Protein AF-A0A2N7HK62-F1 (afdb_monomer)

Sequence (176 aa):
MAIFIARISRGRTIRQMIVSISIVAPLVTCFWFSIVGGSGLAFELENPGVISSAFEGFNLPAVLLAITAQLPFPTLIAILFLILTTTFIVTTGDSMTYTISVVMTGTTEPNASVRTFWGIIMGAVAIALISMGSGGISALQSFIVITAVPVSFILLPCLWHAPKIATQMAKEQGIA

Foldseek 3Di:
DVVLLVVVCPPPALVCSCCCVVPVVVVVVVVVCCVQVVLLVVCCVVPPCQQVVLCPPNNPVSSSLSSLVPDPPSVVVNVVVVVVVVVVCVVVLQSVLQVVQCVVPVDNDGDPVSSVVVSVVVVVVLVVLQPPDPHSVVSVVVVCVVVVVVVVVVCVVVVVCVVVVSVVSCVVVVND

Solvent-accessible surface area (backbone atoms only — not comparable to full-atom values): 9627 Å² total; per-residue (Å²): 93,71,66,48,54,53,61,76,44,64,93,58,52,68,68,58,49,48,46,46,60,71,47,51,48,51,51,54,51,52,51,50,47,52,51,61,51,42,49,40,51,51,48,28,70,77,41,73,56,56,38,63,57,35,36,54,91,74,33,63,72,44,30,57,51,38,45,31,61,75,40,89,62,29,71,61,53,47,51,50,51,49,54,50,51,53,51,50,51,53,56,51,47,51,46,43,22,48,39,54,29,26,70,76,65,75,35,98,74,54,58,66,69,57,28,52,53,47,46,50,51,53,49,51,52,51,53,50,37,45,71,72,35,106,64,19,59,64,47,44,52,51,51,50,53,66,57,45,56,64,52,48,64,72,46,49,62,53,67,70,47,43,64,59,52,52,52,50,54,27,45,78,66,69,77,100

pLDDT: mean 89.92, std 6.09, range [58.62, 96.81]

Radius of gyration: 20.57 Å; Cα contacts (8 Å, |Δi|>4): 93; chains: 1; bounding box: 42×39×52 Å

Mean predicted aligned error: 5.59 Å

Secondary structure (DSSP, 8-state):
-HHHHHHHTTT--HHHHHHIIIIIHHHHHHHHHHHHHHHHHHHHHHSTTTTTTTTGGG-HHHHHHHHHHTSSSHHHHHHHHHHHHHHHHHHHHHHHHHHHHHHHH--SS--HHHHHHHHHHHHHHHHHHHHSSTTSHHHHHHHHHHHHHHHHHHHHHHHHHHHHHHHHHHHHTT--

Structure (mmCIF, N/CA/C/O backbone):
data_AF-A0A2N7HK62-F1
#
_entry.id   AF-A0A2N7HK62-F1
#
loop_
_atom_site.group_PDB
_atom_site.id
_atom_site.type_symbol
_atom_site.label_atom_id
_atom_site.label_alt_id
_atom_site.label_comp_id
_atom_site.label_asym_id
_atom_site.label_entity_id
_atom_site.label_seq_id
_atom_site.pdbx_PDB_ins_code
_atom_site.Cartn_x
_atom_site.Cartn_y
_atom_site.Cartn_z
_atom_site.occupancy
_atom_site.B_iso_or_equiv
_atom_site.auth_seq_id
_atom_site.auth_comp_id
_atom_site.auth_asym_id
_atom_site.auth_atom_id
_atom_site.pdbx_PDB_model_num
ATOM 1 N N . MET A 1 1 ? -5.376 4.331 8.361 1.00 73.69 1 MET A N 1
ATOM 2 C CA . MET A 1 1 ? -5.972 3.088 7.816 1.00 73.69 1 MET A CA 1
ATOM 3 C C . MET A 1 1 ? -6.823 2.330 8.827 1.00 73.69 1 MET A C 1
ATOM 5 O O . MET A 1 1 ? -7.973 2.074 8.508 1.00 73.69 1 MET A O 1
ATOM 9 N N . ALA A 1 2 ? -6.340 2.018 10.038 1.00 82.94 2 ALA A N 1
ATOM 10 C CA . ALA A 1 2 ? -7.128 1.261 11.027 1.00 82.94 2 ALA A CA 1
ATOM 11 C C . ALA A 1 2 ? -8.524 1.859 11.317 1.00 82.94 2 ALA A C 1
ATOM 13 O O . ALA A 1 2 ? -9.511 1.132 11.326 1.00 82.94 2 ALA A O 1
ATOM 14 N N . ILE A 1 3 ? -8.630 3.188 11.452 1.00 87.50 3 ILE A N 1
ATOM 15 C CA . ILE A 1 3 ? -9.911 3.892 11.668 1.00 87.50 3 ILE A CA 1
ATOM 16 C C . ILE A 1 3 ? -10.859 3.744 10.466 1.00 87.50 3 ILE A C 1
ATOM 18 O O . ILE A 1 3 ? -12.056 3.519 10.636 1.00 87.50 3 ILE A O 1
ATOM 22 N N . PHE A 1 4 ? -10.330 3.837 9.244 1.00 85.00 4 PHE A N 1
ATOM 23 C CA . PHE A 1 4 ? -11.112 3.623 8.025 1.00 85.00 4 PHE A CA 1
ATOM 24 C C . PHE A 1 4 ? -11.619 2.176 7.937 1.00 85.00 4 PHE A C 1
ATOM 26 O O . PHE A 1 4 ? -12.811 1.957 7.733 1.00 85.00 4 PHE A O 1
ATOM 33 N N . ILE A 1 5 ? -10.740 1.200 8.193 1.00 85.94 5 ILE A N 1
ATOM 34 C CA . ILE A 1 5 ? -11.090 -0.227 8.229 1.00 85.94 5 ILE A CA 1
ATOM 35 C C . ILE A 1 5 ? -12.166 -0.492 9.290 1.00 85.94 5 ILE A C 1
ATOM 37 O O . ILE A 1 5 ? -13.144 -1.183 9.008 1.00 85.94 5 ILE A O 1
ATOM 41 N N . ALA A 1 6 ? -12.043 0.096 10.481 1.00 86.31 6 ALA A N 1
ATOM 42 C CA . ALA A 1 6 ? -13.038 -0.032 11.541 1.00 86.31 6 ALA A CA 1
ATOM 43 C C . ALA A 1 6 ? -14.412 0.517 11.119 1.00 86.31 6 ALA A C 1
ATOM 45 O O . ALA A 1 6 ? -15.435 -0.107 11.397 1.00 86.31 6 ALA A O 1
ATOM 46 N N . ARG A 1 7 ? -14.452 1.645 10.393 1.00 85.31 7 ARG A N 1
ATOM 47 C CA . ARG A 1 7 ? -15.703 2.222 9.877 1.00 85.31 7 ARG A CA 1
ATOM 48 C C . ARG A 1 7 ? -16.401 1.289 8.890 1.00 85.31 7 ARG A C 1
ATOM 50 O O . ARG A 1 7 ? -17.590 1.032 9.054 1.00 85.31 7 ARG A O 1
ATOM 57 N N . ILE A 1 8 ? -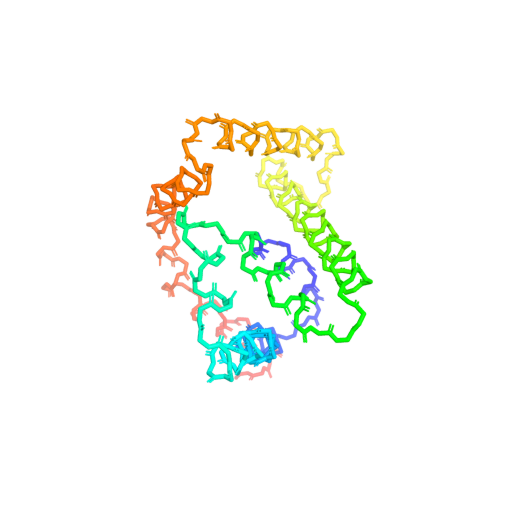15.682 0.792 7.883 1.00 88.56 8 ILE A N 1
ATOM 58 C CA . ILE A 1 8 ? -16.272 -0.086 6.856 1.00 88.56 8 ILE A CA 1
ATOM 59 C C . ILE A 1 8 ? -16.569 -1.497 7.384 1.00 88.56 8 ILE A C 1
ATOM 61 O O . ILE A 1 8 ? -17.317 -2.244 6.762 1.00 88.56 8 ILE A O 1
ATOM 65 N N . SER A 1 9 ? -16.003 -1.862 8.537 1.00 88.44 9 SER A N 1
ATOM 66 C CA . SER A 1 9 ? -16.240 -3.155 9.186 1.00 88.44 9 SER A CA 1
ATOM 67 C C . SER A 1 9 ? -17.399 -3.134 10.190 1.00 88.44 9 SER A C 1
ATOM 69 O O . SER A 1 9 ? -17.623 -4.137 10.869 1.00 88.44 9 SER A O 1
ATOM 71 N N . ARG A 1 10 ? -18.154 -2.028 10.295 1.00 85.81 10 ARG A N 1
ATOM 72 C CA . ARG A 1 10 ? -19.371 -1.970 11.122 1.00 85.81 10 ARG A CA 1
ATOM 73 C C . ARG A 1 10 ? -20.349 -3.073 10.704 1.00 85.81 10 ARG A C 1
ATOM 75 O O . ARG A 1 10 ? -20.654 -3.226 9.527 1.00 85.81 10 ARG A O 1
ATOM 82 N N . GLY A 1 11 ? -20.825 -3.842 11.683 1.00 87.06 11 GLY A N 1
ATOM 83 C CA . GLY A 1 11 ? -21.738 -4.970 11.468 1.00 87.06 11 GLY A CA 1
ATOM 84 C C . GLY A 1 11 ? -21.063 -6.313 11.154 1.00 87.06 11 GLY A C 1
ATOM 85 O O . GLY A 1 11 ? -21.764 -7.312 11.043 1.00 87.06 11 GLY A O 1
ATOM 86 N N . ARG A 1 12 ? -19.726 -6.380 11.045 1.00 91.19 12 ARG A N 1
ATOM 87 C CA . ARG A 1 12 ? -18.993 -7.654 10.908 1.00 91.19 12 ARG A CA 1
ATOM 88 C C . ARG A 1 12 ? -18.634 -8.240 12.274 1.00 91.19 12 ARG A C 1
ATOM 90 O O . ARG A 1 12 ? -18.291 -7.506 13.200 1.00 91.19 12 ARG A O 1
ATOM 97 N N . THR A 1 13 ? -18.638 -9.569 12.379 1.00 93.62 13 THR A N 1
ATOM 98 C CA . THR A 1 13 ? -18.089 -10.258 13.563 1.00 93.62 13 THR A CA 1
ATOM 99 C C . THR A 1 13 ? -16.568 -10.102 13.623 1.00 93.62 13 THR A C 1
ATOM 101 O O . THR A 1 13 ? -15.907 -9.964 12.587 1.00 93.62 13 THR A O 1
ATOM 104 N N . ILE A 1 14 ? -15.978 -10.175 14.821 1.00 91.88 14 ILE A N 1
ATOM 105 C CA . ILE A 1 14 ? -14.516 -10.075 14.973 1.00 91.88 14 ILE A CA 1
ATOM 106 C C . ILE A 1 14 ? -13.794 -11.210 14.229 1.00 91.88 14 ILE A C 1
ATOM 108 O O . ILE A 1 14 ? -12.751 -10.980 13.622 1.00 91.88 14 ILE A O 1
ATOM 112 N N . ARG A 1 15 ? -14.390 -12.412 14.167 1.00 90.06 15 ARG A N 1
ATOM 113 C CA . ARG A 1 15 ? -13.844 -13.550 13.410 1.00 90.06 15 ARG A CA 1
ATOM 114 C C . ARG A 1 15 ? -13.781 -13.256 11.910 1.00 90.06 15 ARG A C 1
ATOM 116 O O . ARG A 1 15 ? -12.738 -13.464 11.297 1.00 90.06 15 ARG A O 1
ATOM 123 N N . GLN A 1 16 ? -14.862 -12.733 11.325 1.00 92.38 16 GLN A N 1
ATOM 124 C CA . GLN A 1 16 ? -14.880 -12.330 9.913 1.00 92.38 16 GLN A CA 1
ATOM 125 C C . GLN A 1 16 ? -13.864 -11.220 9.635 1.00 92.38 16 GLN A C 1
ATOM 127 O O . GLN A 1 16 ? -13.166 -11.268 8.625 1.00 92.38 16 GLN A O 1
ATOM 132 N N . MET A 1 17 ? -13.762 -10.240 10.538 1.00 91.69 17 MET A N 1
ATOM 133 C CA . MET A 1 17 ? -12.808 -9.141 10.411 1.00 91.69 17 MET A CA 1
ATOM 134 C C . MET A 1 17 ? -11.367 -9.663 10.376 1.00 91.69 17 MET A C 1
ATOM 136 O O . MET A 1 17 ? -10.656 -9.389 9.409 1.00 91.69 17 MET A O 1
ATOM 140 N N . ILE A 1 18 ? -10.968 -10.477 11.360 1.00 91.31 18 ILE A N 1
ATOM 141 C CA . ILE A 1 18 ? -9.618 -11.052 11.443 1.00 91.31 18 ILE A CA 1
ATOM 142 C C . ILE A 1 18 ? -9.318 -11.915 10.216 1.00 91.31 18 ILE A C 1
ATOM 144 O O . ILE A 1 18 ? -8.295 -11.710 9.576 1.00 91.31 18 ILE A O 1
ATOM 148 N N . VAL A 1 19 ? -10.215 -12.822 9.817 1.00 93.25 19 VAL A N 1
ATOM 149 C CA . VAL A 1 19 ? -9.997 -13.671 8.630 1.00 93.25 19 VAL A CA 1
ATOM 150 C C . VAL A 1 19 ? -9.846 -12.828 7.359 1.00 93.25 19 VAL A C 1
ATOM 152 O O . VAL A 1 19 ? -8.944 -13.069 6.557 1.00 93.25 19 VAL A O 1
ATOM 155 N N . SER A 1 20 ? -10.684 -11.804 7.179 1.00 91.62 20 SER A N 1
ATOM 156 C CA . SER A 1 20 ? -10.614 -10.949 5.990 1.00 91.62 20 SER A CA 1
ATOM 157 C C . SER A 1 20 ? -9.301 -10.163 5.899 1.00 91.62 20 SER A C 1
ATOM 159 O O . SER A 1 20 ? -8.715 -10.070 4.823 1.00 91.62 20 SER A O 1
ATOM 161 N N . ILE A 1 21 ? -8.803 -9.641 7.021 1.00 91.44 21 ILE A N 1
ATOM 162 C CA . ILE A 1 21 ? -7.598 -8.803 7.049 1.00 91.44 21 ILE A CA 1
ATOM 163 C C . ILE A 1 21 ? -6.328 -9.658 7.077 1.00 91.44 21 ILE A C 1
ATOM 165 O O . ILE A 1 21 ? -5.367 -9.331 6.392 1.00 91.44 21 ILE A O 1
ATOM 169 N N . SER A 1 22 ? -6.310 -10.740 7.856 1.00 91.88 22 SER A N 1
ATOM 170 C CA . SER A 1 22 ? -5.111 -11.550 8.097 1.00 91.88 22 SER A CA 1
ATOM 171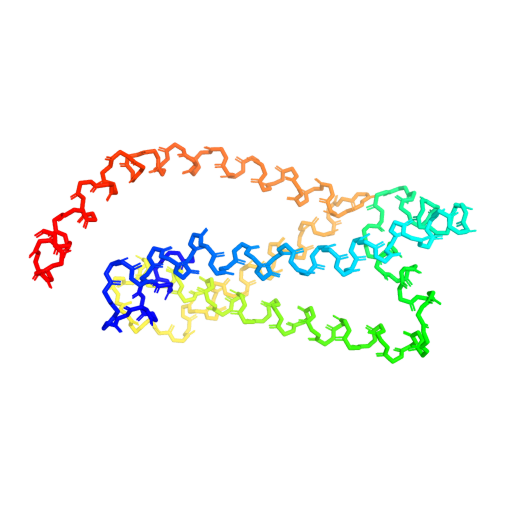 C C . SER A 1 22 ? -4.909 -12.674 7.086 1.00 91.88 22 SER A C 1
ATOM 173 O O . SER A 1 22 ? -3.786 -13.145 6.953 1.00 91.88 22 SER A O 1
ATOM 175 N N . ILE A 1 23 ? -5.958 -13.121 6.388 1.00 95.00 23 ILE A N 1
ATOM 176 C CA . ILE A 1 23 ? -5.862 -14.225 5.418 1.00 95.00 23 ILE A CA 1
ATOM 177 C C . ILE A 1 23 ? -6.186 -13.729 4.014 1.00 95.00 23 ILE A C 1
ATOM 179 O O . ILE A 1 23 ? -5.349 -13.818 3.120 1.00 95.00 23 ILE A O 1
ATOM 183 N N . VAL A 1 24 ? -7.381 -13.169 3.810 1.00 95.31 24 VAL A N 1
ATOM 184 C CA . VAL A 1 24 ? -7.839 -12.814 2.457 1.00 95.31 24 VAL A CA 1
ATOM 185 C C . VAL A 1 24 ? -6.977 -11.706 1.847 1.00 95.31 24 VAL A C 1
ATOM 187 O O . VAL A 1 24 ? -6.522 -11.850 0.715 1.00 95.31 24 VAL A O 1
ATOM 190 N N . ALA A 1 25 ? -6.697 -10.629 2.588 1.00 93.44 25 ALA A N 1
ATOM 191 C CA . ALA A 1 25 ? -5.896 -9.517 2.068 1.00 93.44 25 ALA A CA 1
ATOM 192 C C . ALA A 1 25 ? -4.460 -9.937 1.667 1.00 93.44 25 ALA A C 1
ATOM 194 O O . ALA A 1 25 ? -4.044 -9.619 0.551 1.00 93.44 25 ALA A O 1
ATOM 195 N N . PRO A 1 26 ? -3.703 -10.685 2.499 1.00 95.62 26 PRO A N 1
ATOM 196 C CA . PRO A 1 26 ? -2.386 -11.184 2.114 1.00 95.62 26 PRO A CA 1
ATOM 197 C C . PRO A 1 26 ? -2.419 -12.132 0.920 1.00 95.62 26 PRO A C 1
ATOM 199 O O . PRO A 1 26 ? -1.551 -12.019 0.066 1.00 95.62 26 PRO A O 1
ATOM 202 N N . LEU A 1 27 ? -3.424 -13.008 0.802 1.00 96.81 27 LEU A N 1
ATOM 203 C CA . LEU A 1 27 ? -3.544 -13.902 -0.357 1.00 96.81 27 LEU A CA 1
ATOM 204 C C . LEU A 1 27 ? -3.699 -13.130 -1.671 1.00 96.81 27 LEU A C 1
ATOM 206 O O . LEU A 1 27 ? -3.053 -13.471 -2.659 1.00 96.81 27 LEU A O 1
ATOM 210 N N . VAL A 1 28 ? -4.503 -12.062 -1.677 1.00 96.00 28 VAL A N 1
ATOM 211 C CA . VAL A 1 28 ? -4.647 -11.183 -2.849 1.00 96.00 28 VAL A CA 1
ATOM 212 C C . VAL A 1 28 ? -3.317 -10.502 -3.184 1.00 96.00 28 VAL A C 1
ATOM 214 O O . VAL A 1 28 ? -2.915 -10.466 -4.346 1.00 96.00 28 VAL A O 1
ATOM 217 N N . THR A 1 29 ? -2.594 -10.018 -2.174 1.00 94.44 29 THR A N 1
ATOM 218 C CA . THR A 1 29 ? -1.264 -9.420 -2.360 1.00 94.44 29 THR A CA 1
ATOM 219 C C . THR A 1 29 ? -0.251 -10.441 -2.887 1.00 94.44 29 THR A C 1
ATOM 221 O O . THR A 1 29 ? 0.493 -10.145 -3.818 1.00 94.44 29 THR A O 1
ATOM 224 N N . CYS A 1 30 ? -0.241 -11.665 -2.359 1.00 96.31 30 CYS A N 1
ATOM 225 C CA . CYS A 1 30 ? 0.606 -12.751 -2.850 1.00 96.31 30 CYS A CA 1
ATOM 226 C C . CYS A 1 30 ? 0.299 -13.085 -4.309 1.00 96.31 30 CYS A C 1
ATOM 228 O O . CYS A 1 30 ? 1.225 -13.253 -5.100 1.00 96.31 30 CYS A O 1
ATOM 230 N N . PHE A 1 31 ? -0.980 -13.143 -4.680 1.00 96.62 31 PHE A N 1
ATOM 231 C CA . PHE A 1 31 ? -1.398 -13.360 -6.062 1.00 96.62 31 PHE A CA 1
ATOM 232 C C . PHE A 1 31 ? -0.880 -12.249 -6.986 1.00 96.62 31 PHE A C 1
ATOM 234 O O . PHE A 1 31 ? -0.297 -12.538 -8.029 1.00 96.62 31 PHE A O 1
ATOM 241 N N . TRP A 1 32 ? -0.994 -10.987 -6.563 1.00 94.75 32 TRP A N 1
ATOM 242 C CA . TRP A 1 32 ? -0.446 -9.842 -7.292 1.00 94.75 32 TRP A CA 1
ATOM 243 C C . TRP A 1 32 ? 1.071 -9.944 -7.509 1.00 94.75 32 TRP A C 1
ATOM 245 O O . TRP A 1 32 ? 1.542 -9.825 -8.641 1.00 94.75 32 TRP A O 1
ATOM 255 N N . PHE A 1 33 ? 1.839 -10.215 -6.446 1.00 94.31 33 PHE A N 1
ATOM 256 C CA . PHE A 1 33 ? 3.293 -10.392 -6.543 1.00 94.31 33 PHE A CA 1
ATOM 257 C C . PHE A 1 33 ? 3.681 -11.597 -7.402 1.00 94.31 33 PHE A C 1
ATOM 259 O O . PHE A 1 33 ? 4.659 -11.523 -8.141 1.00 94.31 33 PHE A O 1
ATOM 266 N N . SER A 1 34 ? 2.912 -12.684 -7.335 1.00 95.62 34 SER A N 1
ATOM 267 C CA . SER A 1 34 ? 3.170 -13.889 -8.129 1.00 95.62 34 SER A CA 1
ATOM 268 C C . SER A 1 34 ? 2.981 -13.631 -9.619 1.00 95.62 34 SER A C 1
ATOM 270 O O . SER A 1 34 ? 3.775 -14.113 -10.414 1.00 95.62 34 SER A O 1
ATOM 272 N N . ILE A 1 35 ? 1.974 -12.842 -10.006 1.00 94.12 35 ILE A N 1
ATOM 273 C CA . ILE A 1 35 ? 1.762 -12.480 -11.411 1.00 94.12 35 ILE A CA 1
ATOM 274 C C . ILE A 1 35 ? 2.816 -11.474 -11.860 1.00 94.12 35 ILE A C 1
ATOM 276 O O . ILE A 1 35 ? 3.622 -11.783 -12.725 1.00 94.12 35 ILE A O 1
ATOM 280 N N . VAL A 1 36 ? 2.844 -10.274 -11.276 1.00 91.94 36 VAL A N 1
ATOM 281 C CA . VAL A 1 36 ? 3.678 -9.183 -11.808 1.00 91.94 36 VAL A CA 1
ATOM 282 C C . VAL A 1 36 ? 5.163 -9.447 -11.553 1.00 91.94 36 VAL A C 1
ATOM 284 O O . VAL A 1 36 ? 5.985 -9.315 -12.459 1.00 91.94 36 VAL A O 1
ATOM 287 N N . GLY A 1 37 ? 5.510 -9.858 -10.332 1.00 92.19 37 GLY A N 1
ATOM 288 C CA . GLY A 1 37 ? 6.885 -10.194 -9.963 1.00 92.19 37 GLY A CA 1
ATOM 289 C C . GLY A 1 37 ? 7.356 -11.497 -10.604 1.00 92.19 37 GLY A C 1
ATOM 290 O O . GLY A 1 37 ? 8.481 -11.558 -11.093 1.00 92.19 37 GLY A O 1
ATOM 291 N N . GLY A 1 38 ? 6.492 -12.516 -10.666 1.00 94.44 38 GLY A N 1
ATOM 292 C CA . GLY A 1 38 ? 6.805 -13.773 -11.349 1.00 94.44 38 GLY A CA 1
ATOM 293 C C . GLY A 1 38 ? 7.010 -13.596 -12.854 1.00 94.44 38 GLY A C 1
ATOM 294 O O . GLY A 1 38 ? 7.964 -14.152 -13.388 1.00 94.44 38 GLY A O 1
ATOM 295 N N . SER A 1 39 ? 6.199 -12.771 -13.528 1.00 93.00 39 SER A N 1
ATOM 296 C CA . SER A 1 39 ? 6.425 -12.408 -14.934 1.00 93.00 39 SER A CA 1
ATOM 297 C C . SER A 1 39 ? 7.748 -11.671 -15.129 1.00 93.00 39 SER A C 1
ATOM 299 O O . SER A 1 39 ? 8.502 -12.026 -16.026 1.00 93.00 39 SER A O 1
ATOM 301 N N . GLY A 1 40 ? 8.076 -10.698 -14.270 1.00 93.19 40 GLY A N 1
ATOM 302 C CA . GLY A 1 40 ? 9.371 -10.014 -14.330 1.00 93.19 40 GLY A CA 1
ATOM 303 C C . GLY A 1 40 ? 10.557 -10.973 -14.180 1.00 93.19 40 GLY A C 1
ATOM 304 O O . GLY A 1 40 ? 11.514 -10.889 -14.944 1.00 93.19 40 GLY A O 1
ATOM 305 N N . LEU A 1 41 ? 10.468 -11.931 -13.252 1.00 94.44 41 LEU A N 1
ATOM 306 C CA . LEU A 1 41 ? 11.482 -12.978 -13.093 1.00 94.44 41 LEU A CA 1
ATOM 307 C C . LEU A 1 41 ? 11.570 -13.893 -14.319 1.00 94.44 41 LEU A C 1
ATOM 309 O O . LEU A 1 41 ? 12.672 -14.193 -14.765 1.00 94.44 41 LEU A O 1
ATOM 313 N N . ALA A 1 42 ? 10.435 -14.324 -14.874 1.00 95.19 42 ALA A N 1
ATOM 314 C CA . ALA A 1 42 ? 10.411 -15.162 -16.069 1.00 95.19 42 ALA A CA 1
ATOM 315 C C . ALA A 1 42 ? 11.074 -14.459 -17.266 1.00 95.19 42 ALA A C 1
ATOM 317 O O . ALA A 1 42 ? 11.915 -15.056 -17.930 1.00 95.19 42 ALA A O 1
ATOM 318 N N . PHE A 1 43 ? 10.776 -13.174 -17.486 1.00 94.94 43 PHE A N 1
ATOM 319 C CA . PHE A 1 43 ? 11.380 -12.397 -18.571 1.00 94.94 43 PHE A CA 1
ATOM 320 C C . PHE A 1 43 ? 12.881 -12.173 -18.389 1.00 94.94 43 PHE A C 1
ATOM 322 O O . PHE A 1 43 ? 13.617 -12.238 -19.369 1.00 94.94 43 PHE A O 1
ATOM 329 N N . GLU A 1 44 ? 13.349 -11.954 -17.158 1.00 94.31 44 GLU A N 1
ATOM 330 C CA . GLU A 1 44 ? 14.785 -11.846 -16.870 1.00 94.31 44 GLU A CA 1
ATOM 331 C C . GLU A 1 44 ? 15.515 -13.182 -17.086 1.00 94.31 44 GLU A C 1
ATOM 333 O O . GLU A 1 44 ? 16.663 -13.192 -17.520 1.00 94.31 44 GLU A O 1
ATOM 338 N N . LEU A 1 45 ? 14.863 -14.317 -16.814 1.00 95.12 45 LEU A N 1
ATOM 339 C CA . LEU A 1 45 ? 15.436 -15.642 -17.069 1.00 95.12 45 LEU A CA 1
ATOM 340 C C . LEU A 1 45 ? 15.496 -15.977 -18.564 1.00 95.12 45 LEU A C 1
ATOM 342 O O . LEU A 1 45 ? 16.465 -16.590 -19.008 1.00 95.12 45 LEU A O 1
ATOM 346 N N . GLU A 1 46 ? 14.478 -15.593 -19.336 1.00 94.56 46 GLU A N 1
ATOM 347 C CA . GLU A 1 46 ? 14.447 -15.801 -20.789 1.00 94.56 46 GLU A CA 1
ATOM 348 C C . GLU A 1 46 ? 15.395 -14.852 -21.532 1.00 94.56 46 GLU A C 1
ATOM 350 O O . GLU A 1 46 ? 16.089 -15.272 -22.456 1.00 94.56 46 GLU A O 1
ATOM 355 N N . ASN A 1 47 ? 15.448 -13.582 -21.119 1.00 91.56 47 ASN A N 1
ATOM 356 C CA . ASN A 1 47 ? 16.287 -12.545 -21.713 1.00 91.56 47 ASN A CA 1
ATOM 357 C C . ASN A 1 47 ? 17.060 -11.797 -20.611 1.00 91.56 47 ASN A C 1
ATOM 359 O O . ASN A 1 47 ? 16.613 -10.744 -20.140 1.00 91.56 47 ASN A O 1
ATOM 363 N N . PRO A 1 48 ? 18.232 -12.316 -20.202 1.00 91.94 48 PRO A N 1
ATOM 364 C CA . PRO A 1 48 ? 19.043 -11.701 -19.156 1.00 91.94 48 PRO A CA 1
ATOM 365 C C . PRO A 1 48 ? 19.391 -10.247 -19.479 1.00 91.94 48 PRO A C 1
ATOM 367 O O . PRO A 1 48 ? 19.816 -9.934 -20.591 1.00 91.94 48 PRO A O 1
ATOM 370 N N . GLY A 1 49 ? 19.232 -9.357 -18.501 1.00 89.00 49 GLY A N 1
ATOM 371 C CA . GLY A 1 49 ? 19.496 -7.929 -18.662 1.00 89.00 49 GLY A CA 1
ATOM 372 C C . GLY A 1 49 ? 18.256 -7.081 -18.934 1.00 89.00 49 GLY A C 1
ATOM 373 O O . GLY A 1 49 ? 18.322 -5.868 -18.762 1.00 89.00 49 GLY A O 1
ATOM 374 N N . VAL A 1 50 ? 17.122 -7.660 -19.338 1.00 91.44 50 VAL A N 1
ATOM 375 C CA . VAL A 1 50 ? 15.934 -6.885 -19.744 1.00 91.44 50 VAL A CA 1
ATOM 376 C C . VAL A 1 50 ? 15.305 -6.116 -18.581 1.00 91.44 50 VAL A C 1
ATOM 378 O O . VAL A 1 50 ? 14.892 -4.969 -18.753 1.00 91.44 50 VAL A O 1
ATOM 381 N N . ILE A 1 51 ? 15.231 -6.723 -17.400 1.00 91.75 51 ILE A N 1
ATOM 382 C CA . ILE A 1 51 ? 14.662 -6.114 -16.195 1.00 91.75 51 ILE A CA 1
ATOM 383 C C . ILE A 1 51 ? 15.771 -5.524 -15.325 1.00 91.75 51 ILE A C 1
ATOM 385 O O . ILE A 1 51 ? 15.615 -4.430 -14.781 1.00 91.75 51 ILE A O 1
ATOM 389 N N . SER A 1 52 ? 16.902 -6.222 -15.208 1.00 89.19 52 SER A N 1
ATOM 390 C CA . SER A 1 52 ? 18.023 -5.786 -14.369 1.00 89.19 52 SER A CA 1
ATOM 391 C C . SER A 1 52 ? 18.682 -4.492 -14.859 1.00 89.19 52 SER A C 1
ATOM 393 O O . SER A 1 52 ? 18.986 -3.638 -14.026 1.00 89.19 52 SER A O 1
ATOM 395 N N . SER A 1 53 ? 18.810 -4.276 -16.176 1.00 90.12 53 SER A N 1
ATOM 396 C CA . SER A 1 53 ? 19.317 -3.000 -16.719 1.00 90.12 53 SER A CA 1
ATOM 397 C C . SER A 1 53 ? 18.359 -1.836 -16.456 1.00 90.12 53 SER A C 1
ATOM 399 O O . SER A 1 53 ? 18.782 -0.745 -16.084 1.00 90.12 53 SER A O 1
ATOM 401 N N . ALA A 1 54 ? 17.046 -2.064 -16.562 1.00 88.31 54 ALA A N 1
ATOM 402 C CA . ALA A 1 54 ? 16.038 -1.053 -16.250 1.00 88.31 54 ALA A CA 1
ATOM 403 C C . ALA A 1 54 ? 16.011 -0.686 -14.755 1.00 88.31 54 ALA A C 1
ATOM 405 O O . ALA A 1 54 ? 15.559 0.399 -14.389 1.00 88.31 54 ALA A O 1
ATOM 406 N N . PHE A 1 55 ? 16.498 -1.579 -13.889 1.00 86.38 55 PHE A N 1
ATOM 407 C CA . PHE A 1 55 ? 16.650 -1.328 -12.460 1.00 86.38 55 PHE A CA 1
ATOM 408 C C . PHE A 1 55 ? 17.923 -0.542 -12.105 1.00 86.38 55 PHE A C 1
ATOM 410 O O . PHE A 1 55 ? 18.046 -0.068 -10.970 1.00 86.38 55 PHE A O 1
ATOM 417 N N . GLU A 1 56 ? 18.862 -0.363 -13.040 1.00 84.56 56 GLU A N 1
ATOM 418 C CA . GLU A 1 56 ? 20.081 0.407 -12.790 1.00 84.56 56 GLU A CA 1
ATOM 419 C C . GLU A 1 56 ? 19.752 1.815 -12.272 1.00 84.56 56 GLU A C 1
ATOM 421 O O . GLU A 1 56 ? 18.826 2.492 -12.724 1.00 84.56 56 GLU A O 1
ATOM 426 N N . GLY A 1 57 ? 20.486 2.249 -11.244 1.00 75.31 57 GLY A N 1
ATOM 427 C CA . GLY A 1 57 ? 20.213 3.523 -10.575 1.00 75.31 57 GLY A CA 1
ATOM 428 C C . GLY A 1 57 ? 18.934 3.544 -9.724 1.00 75.31 57 GLY A C 1
ATOM 429 O O . GLY A 1 57 ? 18.469 4.628 -9.382 1.00 75.31 57 GLY A O 1
ATOM 430 N N . PHE A 1 58 ? 18.380 2.380 -9.351 1.00 74.31 58 PHE A N 1
ATOM 431 C CA . PHE A 1 58 ? 17.181 2.236 -8.506 1.00 74.31 58 PHE A CA 1
ATOM 432 C C . PHE A 1 58 ? 15.898 2.815 -9.129 1.00 74.31 58 PHE A C 1
ATOM 434 O O . PHE A 1 58 ? 15.000 3.294 -8.426 1.00 74.31 58 PHE A O 1
ATOM 441 N N . ASN A 1 59 ? 15.775 2.746 -10.455 1.00 82.19 59 ASN A N 1
ATOM 442 C CA . ASN A 1 59 ? 14.626 3.280 -11.179 1.00 82.19 59 ASN A CA 1
ATOM 443 C C . ASN A 1 59 ? 13.435 2.301 -11.183 1.00 82.19 59 ASN A C 1
ATOM 445 O O . ASN A 1 59 ? 13.133 1.635 -12.171 1.00 82.19 59 ASN A O 1
ATOM 449 N N . LEU A 1 60 ? 12.726 2.222 -10.053 1.00 84.00 60 LEU A N 1
ATOM 450 C CA . LEU A 1 60 ? 11.541 1.364 -9.897 1.00 84.00 60 LEU A CA 1
ATOM 451 C C . LEU A 1 60 ? 10.454 1.591 -10.975 1.00 84.00 60 LEU A C 1
ATOM 453 O O . LEU A 1 60 ? 9.905 0.601 -11.462 1.00 84.00 60 LEU A O 1
ATOM 457 N N . PRO A 1 61 ? 10.130 2.834 -11.396 1.00 86.56 61 PRO A N 1
ATOM 458 C CA . PRO A 1 61 ? 9.208 3.052 -12.511 1.00 86.56 61 PRO A CA 1
ATOM 459 C C . PRO A 1 61 ? 9.676 2.423 -13.829 1.00 86.56 61 PRO A C 1
ATOM 461 O O . PRO A 1 61 ? 8.858 1.858 -14.555 1.00 86.56 61 PRO A O 1
ATOM 464 N N . ALA A 1 62 ? 10.977 2.486 -14.132 1.00 87.62 62 ALA A N 1
ATOM 465 C CA . ALA A 1 62 ? 11.529 1.892 -15.347 1.00 87.62 62 ALA A CA 1
ATOM 466 C C . ALA A 1 62 ? 11.416 0.362 -15.346 1.00 87.62 62 ALA A C 1
ATOM 468 O O . ALA A 1 62 ? 11.110 -0.214 -16.385 1.00 87.62 62 ALA A O 1
ATOM 469 N N . VAL A 1 63 ? 11.551 -0.290 -14.187 1.00 91.19 63 VAL A N 1
ATOM 470 C CA . VAL A 1 63 ? 11.330 -1.742 -14.050 1.00 91.19 63 VAL A CA 1
ATOM 471 C C . VAL A 1 63 ? 9.909 -2.137 -14.443 1.00 91.19 63 VAL A C 1
A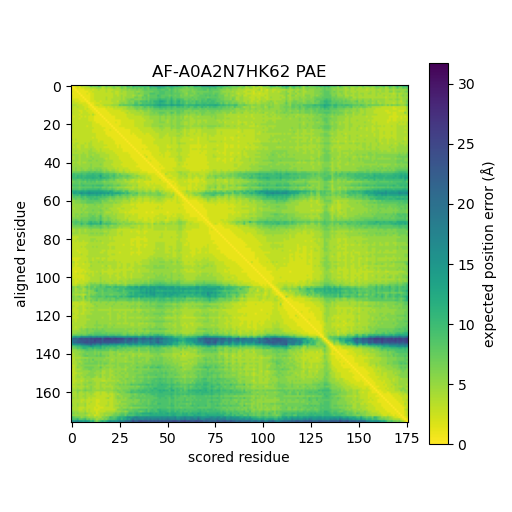TOM 473 O O . VAL A 1 63 ? 9.726 -3.078 -15.210 1.00 91.19 63 VAL A O 1
ATOM 476 N N . LEU A 1 64 ? 8.892 -1.410 -13.966 1.00 90.81 64 LEU A N 1
ATOM 477 C CA . LEU A 1 64 ? 7.502 -1.687 -14.346 1.00 90.81 64 LEU A CA 1
ATOM 478 C C . LEU A 1 64 ? 7.320 -1.568 -15.866 1.00 90.81 64 LEU A C 1
ATOM 480 O O . LEU A 1 64 ? 6.696 -2.431 -16.477 1.00 90.81 64 LEU A O 1
ATOM 484 N N . LEU A 1 65 ? 7.886 -0.520 -16.472 1.00 91.56 65 LEU A N 1
ATOM 485 C CA . LEU A 1 65 ? 7.813 -0.306 -17.918 1.00 91.56 65 LEU A CA 1
ATOM 486 C C . LEU A 1 65 ? 8.576 -1.373 -18.711 1.00 91.56 65 LEU A C 1
ATOM 488 O O . LEU A 1 65 ? 8.124 -1.770 -19.780 1.00 91.56 65 LEU A O 1
ATOM 492 N N . ALA A 1 66 ? 9.694 -1.876 -18.188 1.00 92.69 66 ALA A N 1
ATOM 493 C CA . ALA A 1 66 ? 10.429 -2.978 -18.796 1.00 92.69 66 ALA A CA 1
ATOM 494 C C . ALA A 1 66 ? 9.613 -4.279 -18.774 1.00 92.69 66 ALA A C 1
ATOM 496 O O . ALA A 1 66 ? 9.569 -4.988 -19.775 1.00 92.69 66 ALA A O 1
ATOM 497 N N . ILE A 1 67 ? 8.891 -4.558 -17.681 1.00 92.88 67 ILE A N 1
ATOM 498 C CA . ILE A 1 67 ? 7.978 -5.709 -17.606 1.00 92.88 67 ILE A CA 1
ATOM 499 C C . ILE A 1 67 ? 6.825 -5.550 -18.606 1.00 92.88 67 ILE A C 1
ATOM 501 O O . ILE A 1 67 ? 6.505 -6.494 -19.326 1.00 92.88 67 ILE A O 1
ATOM 505 N N . THR A 1 68 ? 6.194 -4.372 -18.691 1.00 93.00 68 THR A N 1
ATOM 506 C CA . THR A 1 68 ? 5.079 -4.162 -19.634 1.00 93.00 68 THR A CA 1
ATOM 507 C C . THR A 1 68 ? 5.527 -4.164 -21.093 1.00 93.00 68 THR A C 1
ATOM 509 O O . THR A 1 68 ? 4.745 -4.566 -21.952 1.00 93.00 68 THR A O 1
ATOM 512 N N . ALA A 1 69 ? 6.778 -3.787 -21.378 1.00 92.75 69 ALA A N 1
ATOM 513 C CA . ALA A 1 69 ? 7.381 -3.873 -22.708 1.00 92.75 69 ALA A CA 1
ATOM 514 C C . ALA A 1 69 ? 7.477 -5.309 -23.244 1.00 92.75 69 ALA A C 1
ATOM 516 O O . ALA A 1 69 ? 7.434 -5.499 -24.457 1.00 92.75 69 ALA A O 1
ATOM 517 N N . GLN A 1 70 ? 7.562 -6.302 -22.355 1.00 92.31 70 GLN A N 1
ATOM 518 C CA . GLN A 1 70 ? 7.634 -7.721 -22.717 1.00 92.31 70 GLN A CA 1
ATOM 519 C C . GLN A 1 70 ? 6.257 -8.384 -22.883 1.00 92.31 70 GLN A C 1
ATOM 521 O O . GLN A 1 70 ? 6.162 -9.534 -23.306 1.00 92.31 70 GLN A O 1
ATOM 526 N N . LEU A 1 71 ? 5.170 -7.675 -22.567 1.00 92.12 71 LEU A N 1
ATOM 527 C CA . LEU A 1 71 ? 3.809 -8.193 -22.691 1.00 92.12 71 LEU A CA 1
ATOM 528 C C . LEU A 1 71 ? 3.189 -7.855 -24.058 1.00 92.12 71 LEU A C 1
ATOM 530 O O . LEU A 1 71 ? 3.544 -6.850 -24.677 1.00 92.12 71 LEU A O 1
ATOM 534 N N . PRO A 1 72 ? 2.210 -8.646 -24.542 1.00 90.50 72 PRO A N 1
ATOM 535 C CA . PRO A 1 72 ? 1.468 -8.294 -25.747 1.00 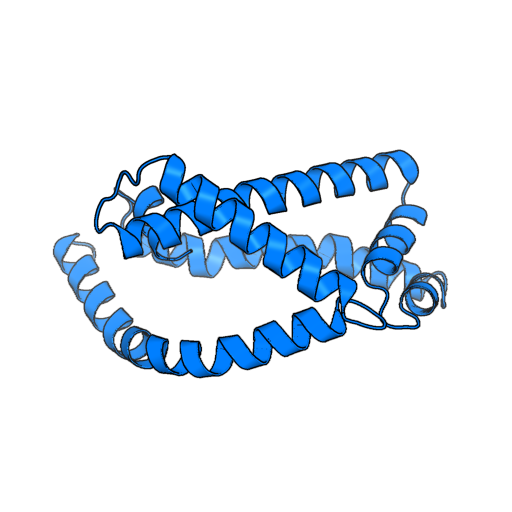90.50 72 PRO A CA 1
ATOM 536 C C . PRO A 1 72 ? 0.713 -6.972 -25.541 1.00 90.50 72 PRO A C 1
ATOM 538 O O . PRO A 1 72 ? 0.056 -6.777 -24.523 1.00 90.50 72 PRO A O 1
ATOM 541 N N . PHE A 1 73 ? 0.774 -6.075 -26.527 1.00 93.19 73 PHE A N 1
ATOM 542 C CA . PHE A 1 73 ? 0.240 -4.703 -26.453 1.00 93.19 73 PHE A CA 1
ATOM 543 C C . PHE A 1 73 ? 0.854 -3.822 -25.334 1.00 93.19 73 PHE A C 1
ATOM 545 O O . PHE A 1 73 ? 0.112 -3.282 -24.503 1.00 93.19 73 PHE A O 1
ATOM 552 N N . PRO A 1 74 ? 2.183 -3.579 -25.337 1.00 92.12 74 PRO A N 1
ATOM 553 C CA . PRO A 1 74 ? 2.881 -2.861 -24.265 1.00 92.12 74 PRO A CA 1
ATOM 554 C C . PRO A 1 74 ? 2.276 -1.512 -23.877 1.00 92.12 74 PRO A C 1
ATOM 556 O O . PRO A 1 74 ? 2.070 -1.218 -22.700 1.00 92.12 74 PRO A O 1
ATOM 559 N N . THR A 1 75 ? 1.952 -0.685 -24.875 1.00 92.38 75 THR A N 1
ATOM 560 C CA . THR A 1 75 ? 1.428 0.669 -24.664 1.00 92.38 75 THR A CA 1
ATOM 561 C C . THR A 1 75 ? 0.078 0.645 -23.954 1.00 92.38 75 THR A C 1
ATOM 563 O O . THR A 1 75 ? -0.152 1.442 -23.047 1.00 92.38 75 THR A O 1
ATOM 566 N N . LEU A 1 76 ? -0.803 -0.289 -24.326 1.00 94.94 76 LEU A N 1
ATOM 567 C CA . LEU A 1 76 ? -2.115 -0.426 -23.700 1.00 94.94 76 LEU A CA 1
ATOM 568 C C . LEU A 1 76 ? -1.967 -0.839 -22.233 1.00 94.94 76 LEU A C 1
ATOM 570 O O . LEU A 1 76 ? -2.560 -0.216 -21.356 1.00 94.94 76 LEU A O 1
ATOM 574 N N . ILE A 1 77 ? -1.140 -1.851 -21.960 1.00 94.06 77 ILE A N 1
ATOM 575 C CA . ILE A 1 77 ? -0.917 -2.352 -20.600 1.00 94.06 77 ILE A CA 1
ATOM 576 C C . ILE A 1 77 ? -0.265 -1.278 -19.721 1.00 94.06 77 ILE A C 1
ATOM 578 O O . ILE A 1 77 ? -0.698 -1.076 -18.587 1.00 94.06 77 ILE A O 1
ATOM 582 N N . ALA A 1 78 ? 0.717 -0.535 -20.238 1.00 93.12 78 ALA A N 1
ATOM 583 C CA . ALA A 1 78 ? 1.343 0.569 -19.513 1.00 93.12 78 ALA A CA 1
ATOM 584 C C . ALA A 1 78 ? 0.328 1.664 -19.130 1.00 93.12 78 ALA A C 1
ATOM 586 O O . ALA A 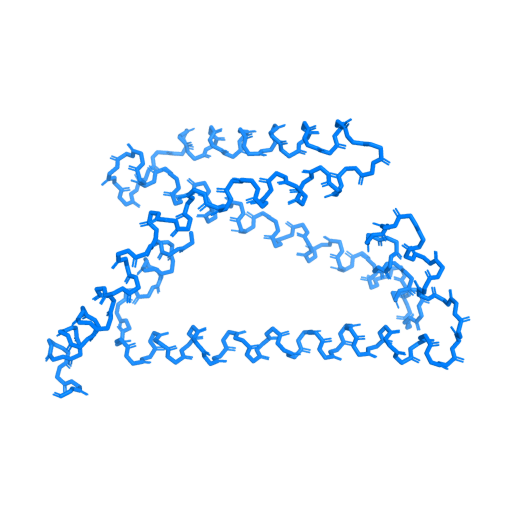1 78 ? 0.323 2.126 -17.988 1.00 93.12 78 ALA A O 1
ATOM 587 N N . ILE A 1 79 ? -0.577 2.036 -20.046 1.00 94.50 79 ILE A N 1
ATOM 588 C CA . ILE A 1 79 ? -1.656 2.999 -19.765 1.00 94.50 79 ILE A CA 1
ATOM 589 C C . ILE A 1 79 ? -2.605 2.458 -18.687 1.00 94.50 79 ILE A C 1
ATOM 591 O O . ILE A 1 79 ? -2.976 3.195 -17.773 1.00 94.50 79 ILE A O 1
ATOM 595 N N . LEU A 1 80 ? -2.971 1.174 -18.745 1.00 95.00 80 LEU A N 1
ATOM 596 C CA . LEU A 1 80 ? -3.816 0.551 -17.722 1.00 95.00 80 LEU A CA 1
ATOM 597 C C . LEU A 1 80 ? -3.148 0.561 -16.341 1.00 95.00 80 LEU A C 1
ATOM 599 O O . LEU A 1 80 ? -3.806 0.885 -15.354 1.00 95.00 80 LEU A O 1
ATOM 603 N N . PHE A 1 81 ? -1.844 0.280 -16.259 1.00 94.06 81 PHE A N 1
ATOM 604 C CA . PHE A 1 81 ? -1.084 0.387 -15.010 1.00 94.06 81 PHE A CA 1
ATOM 605 C C . PHE A 1 81 ? -1.024 1.818 -14.476 1.00 94.06 81 PHE A C 1
ATOM 607 O O . PHE A 1 81 ? -1.102 2.022 -13.261 1.00 94.06 81 PHE A O 1
ATOM 614 N N . LEU A 1 82 ? -0.917 2.810 -15.360 1.00 93.56 82 LEU A N 1
ATOM 615 C CA . LEU A 1 82 ? -0.956 4.215 -14.974 1.00 93.56 82 LEU A CA 1
ATOM 616 C C . LEU A 1 82 ? -2.321 4.574 -14.371 1.00 93.56 82 LEU A C 1
ATOM 618 O O . LEU A 1 82 ? -2.370 5.093 -13.260 1.00 93.56 82 LEU A O 1
ATOM 622 N N . ILE A 1 83 ? -3.423 4.206 -15.033 1.00 96.44 83 ILE A N 1
ATOM 623 C CA . ILE A 1 83 ? -4.788 4.420 -14.519 1.00 96.44 83 ILE A CA 1
ATOM 624 C C . ILE A 1 83 ? -4.986 3.710 -13.174 1.00 96.44 83 ILE A C 1
ATOM 626 O O . ILE A 1 83 ? -5.518 4.304 -12.231 1.00 96.44 83 ILE A O 1
ATOM 630 N N . LEU A 1 84 ? -4.540 2.455 -13.067 1.00 94.69 84 LEU A N 1
ATOM 631 C CA . LEU A 1 84 ? -4.609 1.666 -11.839 1.00 94.69 84 LEU A CA 1
ATOM 632 C C . LEU A 1 84 ? -3.866 2.365 -10.694 1.00 94.69 84 LEU A C 1
ATOM 634 O O . LEU A 1 84 ? -4.429 2.554 -9.617 1.00 94.69 84 LEU A O 1
ATOM 638 N N . THR A 1 85 ? -2.628 2.794 -10.939 1.00 93.19 85 THR A N 1
ATOM 639 C CA . THR A 1 85 ? -1.777 3.449 -9.937 1.00 93.19 85 THR A CA 1
ATOM 640 C C . THR A 1 85 ? -2.359 4.795 -9.515 1.00 93.19 85 THR A C 1
ATOM 642 O O . THR A 1 85 ? -2.444 5.080 -8.322 1.00 93.19 85 THR A O 1
ATOM 645 N N . THR A 1 86 ? -2.838 5.605 -10.462 1.00 94.69 86 THR A N 1
ATOM 646 C CA . THR A 1 86 ? -3.508 6.876 -10.157 1.00 94.69 86 THR A CA 1
ATOM 647 C C . THR A 1 86 ? -4.754 6.648 -9.306 1.00 94.69 86 THR A C 1
ATOM 649 O O . THR A 1 86 ? -4.922 7.299 -8.277 1.00 94.69 86 THR A O 1
ATOM 652 N N . THR A 1 87 ? -5.598 5.683 -9.673 1.00 96.31 87 THR A N 1
ATOM 653 C CA . THR A 1 87 ? -6.813 5.354 -8.911 1.00 96.31 87 THR A CA 1
ATOM 654 C C . THR A 1 87 ? -6.471 4.861 -7.503 1.00 96.31 87 THR A C 1
ATOM 656 O O . THR A 1 87 ? -7.112 5.259 -6.528 1.00 96.31 87 THR A O 1
ATOM 659 N N . PHE A 1 88 ? -5.426 4.041 -7.367 1.00 94.31 88 PHE A N 1
ATOM 660 C CA . PHE A 1 88 ? -4.945 3.551 -6.077 1.00 94.31 88 PHE A CA 1
ATOM 661 C C . PHE A 1 88 ? -4.436 4.684 -5.176 1.00 94.31 88 PHE A C 1
ATOM 663 O O . PHE A 1 88 ? -4.770 4.731 -3.990 1.00 94.31 88 PHE A O 1
ATOM 670 N N . ILE A 1 89 ? -3.680 5.634 -5.734 1.00 92.75 89 ILE A N 1
ATOM 671 C CA . ILE A 1 89 ? -3.207 6.817 -5.005 1.00 92.75 89 ILE A CA 1
ATOM 672 C C . ILE A 1 89 ? -4.389 7.686 -4.564 1.00 92.75 89 ILE A C 1
ATOM 674 O O . ILE A 1 89 ? -4.437 8.092 -3.404 1.00 92.75 89 ILE A O 1
ATOM 678 N N . VAL A 1 90 ? -5.363 7.940 -5.444 1.00 93.69 90 VAL A N 1
ATOM 679 C CA . VAL A 1 90 ? -6.540 8.768 -5.125 1.00 93.69 90 VAL A CA 1
ATOM 680 C C . VAL A 1 90 ? -7.383 8.135 -4.015 1.00 93.69 90 VAL A C 1
ATOM 682 O O . VAL A 1 90 ? -7.714 8.798 -3.035 1.00 93.69 90 VAL A O 1
ATOM 685 N N . THR A 1 91 ? -7.695 6.843 -4.121 1.00 93.62 91 THR A N 1
ATOM 686 C CA . THR A 1 91 ? -8.525 6.124 -3.134 1.00 93.62 91 THR A CA 1
ATOM 687 C C . THR A 1 91 ? -7.829 5.962 -1.780 1.00 93.62 91 THR A C 1
ATOM 689 O O . THR A 1 91 ? -8.447 6.130 -0.721 1.00 93.62 91 THR A O 1
ATOM 692 N N . THR A 1 92 ? -6.521 5.696 -1.790 1.00 92.62 92 THR A N 1
ATOM 693 C CA . THR A 1 92 ? -5.714 5.610 -0.567 1.00 92.62 92 THR A CA 1
ATOM 694 C C . THR A 1 92 ? -5.547 6.989 0.073 1.00 92.62 92 THR A C 1
ATOM 696 O O . THR A 1 92 ? -5.701 7.130 1.288 1.00 92.62 92 THR A O 1
ATOM 699 N N . GLY A 1 93 ? -5.304 8.022 -0.738 1.00 92.62 93 GLY A N 1
ATOM 700 C CA . GLY A 1 93 ? -5.249 9.421 -0.318 1.00 92.62 93 GLY A CA 1
ATOM 701 C C . GLY A 1 93 ? -6.541 9.876 0.355 1.00 92.62 93 GLY A C 1
ATOM 702 O O . GLY A 1 93 ? -6.498 10.445 1.448 1.00 92.62 93 GLY A O 1
ATOM 703 N N . ASP A 1 94 ? -7.696 9.545 -0.226 1.00 91.81 94 ASP A N 1
ATOM 704 C CA . ASP A 1 94 ? -9.001 9.838 0.371 1.00 91.81 94 ASP A CA 1
ATOM 705 C C . ASP A 1 94 ? -9.153 9.189 1.758 1.00 91.81 94 ASP A C 1
ATOM 707 O O . ASP A 1 94 ? -9.474 9.851 2.749 1.00 91.81 94 ASP A O 1
ATOM 711 N N . SER A 1 95 ? -8.796 7.908 1.869 1.00 92.81 95 SER A N 1
ATOM 712 C CA . SER A 1 95 ? -8.845 7.166 3.134 1.00 92.81 95 SER A CA 1
ATOM 713 C C . SER A 1 95 ? -7.885 7.734 4.198 1.00 92.81 95 SER A C 1
ATOM 715 O O . SER A 1 95 ? -8.184 7.704 5.402 1.00 92.81 95 SER A O 1
ATOM 717 N N . MET A 1 96 ? -6.726 8.263 3.781 1.00 92.62 96 MET A N 1
ATOM 718 C CA . MET A 1 96 ? -5.739 8.907 4.659 1.00 92.62 96 MET A CA 1
ATOM 719 C C . MET A 1 96 ? -6.227 10.265 5.162 1.00 92.62 96 MET A C 1
ATOM 721 O O . MET A 1 96 ? -6.259 10.472 6.377 1.00 92.62 96 MET A O 1
ATOM 725 N N . THR A 1 97 ? -6.670 11.154 4.264 1.00 93.88 97 THR A N 1
ATOM 726 C CA . THR A 1 97 ? -7.213 12.473 4.645 1.00 93.88 97 THR A CA 1
ATOM 727 C C . THR A 1 97 ? -8.399 12.333 5.590 1.00 93.88 97 THR A C 1
ATOM 729 O O . THR A 1 97 ? -8.484 13.051 6.589 1.00 93.88 97 THR A O 1
ATOM 732 N N . TYR A 1 98 ? -9.281 11.363 5.329 1.00 92.38 98 TYR A N 1
ATOM 733 C CA . TYR A 1 98 ? -10.388 11.027 6.213 1.00 92.38 98 TYR A CA 1
ATOM 734 C C . TYR A 1 98 ? -9.892 10.627 7.607 1.00 92.38 98 TYR A C 1
ATOM 736 O O . TYR A 1 98 ? -10.334 11.200 8.601 1.00 92.38 98 TYR A O 1
ATOM 744 N N . THR A 1 99 ? -8.946 9.684 7.689 1.00 92.69 99 THR A N 1
ATOM 745 C CA . THR A 1 99 ? -8.411 9.192 8.970 1.00 92.69 99 THR A CA 1
ATOM 746 C C . THR A 1 99 ? -7.836 10.334 9.811 1.00 92.69 99 THR A C 1
ATOM 748 O O . THR A 1 99 ? -8.173 10.447 10.986 1.00 92.69 99 THR A O 1
ATOM 751 N N . ILE A 1 100 ? -7.000 11.191 9.215 1.00 92.38 100 ILE A N 1
ATOM 752 C CA . ILE A 1 100 ? -6.374 12.318 9.923 1.00 92.38 100 ILE A CA 1
ATOM 753 C C . ILE A 1 100 ? -7.447 13.298 10.407 1.00 92.38 100 ILE A C 1
ATOM 755 O O . ILE A 1 100 ? -7.429 13.735 11.556 1.00 92.38 100 ILE A O 1
ATOM 759 N N . SER A 1 101 ? -8.429 13.595 9.556 1.00 93.00 101 SER A N 1
ATOM 760 C CA . SER A 1 101 ? -9.487 14.547 9.888 1.00 93.00 101 SER A CA 1
ATOM 761 C C . SER A 1 101 ? -10.381 14.053 11.030 1.00 93.00 101 SER A C 1
ATOM 763 O O . SER A 1 101 ? -10.737 14.847 11.896 1.00 93.00 101 SER A O 1
ATOM 765 N N . VAL A 1 102 ? -10.704 12.756 11.084 1.00 92.50 102 VAL A N 1
ATOM 766 C CA . VAL A 1 102 ? -11.459 12.156 12.203 1.00 92.50 102 VAL A CA 1
ATOM 767 C C . VAL A 1 102 ? -10.697 12.288 13.517 1.00 92.50 102 VAL A C 1
ATOM 769 O O . VAL A 1 102 ? -11.284 12.667 14.524 1.00 92.50 102 VAL A O 1
ATOM 772 N N . VAL A 1 103 ? -9.391 12.008 13.515 1.00 91.50 103 VAL A N 1
ATOM 773 C CA . VAL A 1 103 ? -8.562 12.102 14.729 1.00 91.50 103 VAL A CA 1
ATOM 774 C C . VAL A 1 103 ? -8.475 13.545 15.225 1.00 91.50 103 VAL A C 1
ATOM 776 O O . VAL A 1 103 ? -8.589 13.783 16.421 1.00 91.50 103 VAL A O 1
ATOM 779 N N . MET A 1 104 ? -8.325 14.509 14.314 1.00 90.62 104 MET A N 1
ATOM 780 C CA . MET A 1 104 ? -8.204 15.929 14.663 1.00 90.62 104 MET A CA 1
ATOM 781 C C . MET A 1 104 ? -9.512 16.552 15.153 1.00 90.62 104 MET A C 1
ATOM 783 O O . MET A 1 104 ? -9.491 17.442 15.996 1.00 90.62 104 MET A O 1
ATOM 787 N N . THR A 1 105 ? -10.647 16.129 14.596 1.00 90.44 105 THR A N 1
ATOM 788 C CA . THR A 1 105 ? -11.954 16.748 14.880 1.00 90.44 105 THR A CA 1
ATOM 789 C C . THR A 1 105 ? -12.787 15.969 15.895 1.00 90.44 105 THR A C 1
ATOM 791 O O . THR A 1 105 ? -13.768 16.499 16.406 1.00 90.44 105 THR A O 1
ATOM 794 N N . GLY A 1 106 ? -12.441 14.708 16.171 1.00 89.00 106 GLY A N 1
ATOM 795 C CA . GLY A 1 106 ? -13.205 13.820 17.050 1.00 89.00 106 GLY A CA 1
ATOM 796 C C . GLY A 1 106 ? -14.560 13.374 16.486 1.00 89.00 106 GLY A C 1
ATOM 797 O O . GLY A 1 106 ? -15.272 12.623 17.149 1.00 89.00 106 GLY A O 1
ATOM 798 N N . THR A 1 107 ? -14.929 13.799 15.272 1.00 87.69 107 THR A N 1
ATOM 799 C CA . THR A 1 107 ? -16.188 13.425 14.614 1.00 87.69 107 THR A CA 1
ATOM 800 C C . THR A 1 107 ? -15.962 12.385 13.522 1.00 87.69 107 THR A C 1
ATOM 802 O O . THR A 1 107 ? -14.959 12.397 12.808 1.00 87.69 107 THR A O 1
ATOM 805 N N . THR A 1 108 ? -16.930 11.482 13.354 1.00 84.12 108 THR A N 1
ATOM 806 C CA . THR A 1 108 ? -16.959 10.516 12.245 1.00 84.12 108 THR A CA 1
ATOM 807 C C . THR A 1 108 ? -17.314 11.156 10.901 1.00 84.12 108 THR A C 1
ATOM 809 O O . THR A 1 108 ? -17.175 10.513 9.860 1.00 84.12 108 THR A O 1
ATOM 812 N N . GLU A 1 109 ? -17.747 12.417 10.915 1.00 87.19 109 GLU A N 1
ATOM 813 C CA . GLU A 1 109 ? -18.094 13.212 9.738 1.00 87.19 109 GLU A CA 1
ATOM 814 C C . GLU A 1 109 ? -17.274 14.511 9.723 1.00 87.19 109 GLU A C 1
ATOM 816 O O . GLU A 1 109 ? -17.785 15.590 10.028 1.00 87.19 109 GLU A O 1
ATOM 821 N N . PRO A 1 110 ? -15.965 14.427 9.424 1.00 87.44 110 PRO A N 1
ATOM 822 C CA . PRO A 1 110 ? -15.123 15.609 9.353 1.00 87.44 110 PRO A CA 1
ATOM 823 C C . PRO A 1 110 ? -15.516 16.498 8.169 1.00 87.44 110 PRO A C 1
ATOM 825 O O . PRO A 1 110 ? -15.798 16.011 7.071 1.00 87.44 110 PRO A O 1
ATOM 828 N N . ASN A 1 111 ? -15.457 17.814 8.384 1.00 90.38 111 ASN A N 1
ATOM 829 C CA . ASN A 1 111 ? -15.743 18.811 7.356 1.00 90.38 111 ASN A CA 1
ATOM 830 C C . ASN A 1 111 ? -14.817 18.637 6.133 1.00 90.38 111 ASN A C 1
ATOM 832 O O . ASN A 1 111 ? -13.616 18.380 6.274 1.00 90.38 111 ASN A O 1
ATOM 836 N N . ALA A 1 112 ? -15.371 18.823 4.932 1.00 90.25 112 ALA A N 1
ATOM 837 C CA . ALA A 1 112 ? -14.656 18.706 3.665 1.00 90.25 112 ALA A CA 1
ATOM 838 C C . ALA A 1 112 ? -13.413 19.608 3.615 1.00 90.25 112 ALA A C 1
ATOM 840 O O . ALA A 1 112 ? -12.366 19.167 3.151 1.00 90.25 112 ALA A O 1
ATOM 841 N N . SER A 1 113 ? -13.478 20.818 4.182 1.00 91.88 113 SER A N 1
ATOM 842 C CA . SER A 1 113 ? -12.340 21.747 4.211 1.00 91.88 113 SER A CA 1
ATOM 843 C 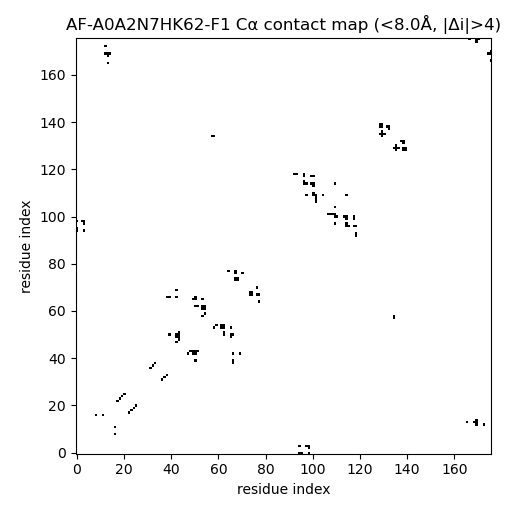C . SER A 1 113 ? -11.120 21.177 4.941 1.00 91.88 113 SER A C 1
ATOM 845 O O . SER A 1 113 ? -9.993 21.353 4.484 1.00 91.88 113 SER A O 1
ATOM 847 N N . VAL A 1 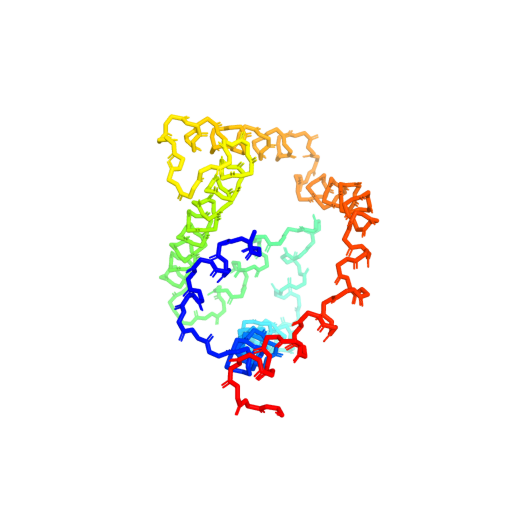114 ? -11.330 20.443 6.041 1.00 91.75 114 VAL A N 1
ATOM 848 C CA . VAL A 1 114 ? -10.242 19.816 6.814 1.00 91.75 114 VAL A CA 1
ATOM 849 C C . VAL A 1 114 ? -9.624 18.664 6.022 1.00 91.75 114 VAL A C 1
ATOM 851 O O . VAL A 1 114 ? -8.402 18.533 5.969 1.00 91.75 114 VAL A O 1
ATOM 854 N N . ARG A 1 115 ? -10.453 17.865 5.339 1.00 91.62 115 ARG A N 1
ATOM 855 C CA . ARG A 1 115 ? -9.976 16.771 4.479 1.00 91.62 115 ARG A CA 1
ATOM 856 C C . ARG A 1 115 ? -9.145 17.297 3.313 1.00 91.62 115 ARG A C 1
ATOM 858 O O . ARG A 1 115 ? -8.053 16.787 3.071 1.00 91.62 115 ARG A O 1
ATOM 865 N N . THR A 1 116 ? -9.628 18.339 2.637 1.00 92.38 116 THR A N 1
ATOM 866 C CA . THR A 1 116 ? -8.920 18.978 1.521 1.00 92.38 116 THR A CA 1
ATOM 867 C C . THR A 1 116 ? -7.598 19.586 1.978 1.00 92.38 116 THR A C 1
ATOM 869 O O . THR A 1 116 ? -6.584 19.381 1.317 1.00 92.38 116 THR A O 1
ATOM 872 N N . PHE A 1 117 ? -7.575 20.261 3.132 1.00 94.06 117 PHE A N 1
ATOM 873 C CA . PHE A 1 117 ? -6.347 20.802 3.721 1.00 94.06 117 PHE A CA 1
ATOM 874 C C . PHE A 1 117 ? -5.272 19.721 3.907 1.00 94.06 117 PHE A C 1
ATOM 876 O O . PHE A 1 117 ? -4.148 19.879 3.429 1.00 94.06 117 PHE A O 1
ATOM 883 N N . TRP A 1 118 ? -5.625 18.585 4.517 1.00 93.25 118 TRP A N 1
ATOM 884 C CA . TRP A 1 118 ? -4.686 17.473 4.686 1.00 93.25 118 TRP A CA 1
ATOM 885 C C . TRP A 1 118 ? -4.281 16.826 3.361 1.00 93.25 118 TRP A C 1
ATOM 887 O O . TRP A 1 118 ? -3.131 16.418 3.214 1.00 93.25 118 TRP A O 1
ATOM 897 N N . GLY A 1 119 ? -5.188 16.765 2.383 1.00 93.19 119 GLY A N 1
ATOM 898 C CA . GLY A 1 119 ? -4.876 16.285 1.035 1.00 93.19 119 GLY A CA 1
ATOM 899 C C . GLY A 1 119 ? -3.817 17.146 0.349 1.00 93.19 119 GLY A C 1
ATOM 900 O O . GLY A 1 119 ? -2.836 16.615 -0.171 1.00 93.19 119 GLY A O 1
ATOM 901 N N . ILE A 1 120 ? -3.970 18.471 0.420 1.00 94.81 120 ILE A N 1
ATOM 902 C CA . ILE A 1 120 ? -3.014 19.435 -0.138 1.00 94.81 120 ILE A CA 1
ATOM 903 C C . ILE A 1 120 ? -1.661 19.324 0.568 1.00 94.81 120 ILE A C 1
ATOM 905 O O . ILE A 1 120 ? -0.637 19.261 -0.107 1.00 94.81 120 ILE A O 1
ATOM 909 N N . ILE A 1 121 ? -1.639 19.244 1.903 1.00 94.88 121 ILE A N 1
ATOM 910 C CA . ILE A 1 121 ? -0.387 19.095 2.660 1.00 94.88 121 ILE A CA 1
ATOM 911 C C . ILE A 1 121 ? 0.342 17.805 2.284 1.00 94.88 121 ILE A C 1
ATOM 913 O O . ILE A 1 121 ? 1.543 17.846 2.030 1.00 94.88 121 ILE A O 1
ATOM 917 N N . MET A 1 122 ? -0.357 16.669 2.204 1.00 92.12 122 MET A N 1
ATOM 918 C CA . MET A 1 122 ? 0.269 15.408 1.792 1.00 92.12 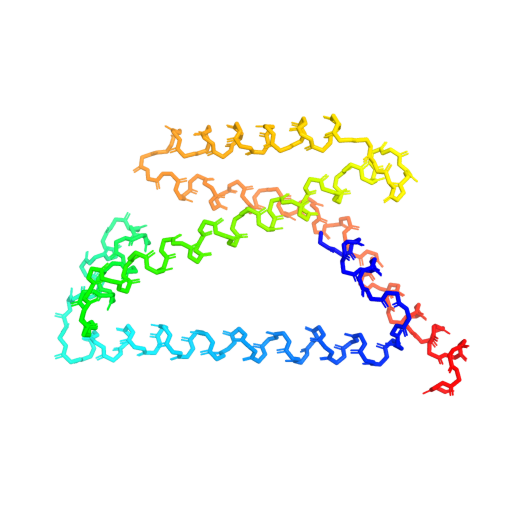122 MET A CA 1
ATOM 919 C C . MET A 1 122 ? 0.831 15.490 0.368 1.00 92.12 122 MET A C 1
ATOM 921 O O . MET A 1 122 ? 1.935 15.008 0.125 1.00 92.12 122 MET A O 1
ATOM 925 N N . GLY A 1 123 ? 0.114 16.140 -0.555 1.00 91.88 123 GLY A N 1
ATOM 926 C CA . GLY A 1 123 ? 0.601 16.396 -1.911 1.00 91.88 123 GLY A CA 1
ATOM 927 C C . GLY A 1 123 ? 1.839 17.296 -1.937 1.00 91.88 123 GLY A C 1
ATOM 928 O O . GLY A 1 123 ? 2.811 16.982 -2.619 1.00 91.88 123 GLY A O 1
ATOM 929 N N . ALA A 1 124 ? 1.848 18.373 -1.149 1.00 92.88 124 ALA A N 1
ATOM 930 C CA . ALA A 1 124 ? 2.988 19.280 -1.038 1.00 92.88 124 ALA A CA 1
ATOM 931 C C . ALA A 1 124 ? 4.233 18.572 -0.479 1.00 92.88 124 ALA A C 1
ATOM 933 O O . ALA A 1 124 ? 5.326 18.730 -1.020 1.00 92.88 124 ALA A O 1
ATOM 934 N N . VAL A 1 125 ? 4.064 17.739 0.554 1.00 89.75 125 VAL A N 1
ATOM 935 C CA . VAL A 1 125 ? 5.148 16.911 1.105 1.00 89.75 125 VAL A CA 1
ATOM 936 C C . VAL A 1 125 ? 5.650 15.908 0.066 1.00 89.75 125 VAL A C 1
ATOM 938 O O . VAL A 1 125 ? 6.858 15.758 -0.089 1.00 89.75 125 VAL A O 1
ATOM 941 N N . ALA A 1 126 ? 4.756 15.259 -0.686 1.00 88.44 126 ALA A N 1
ATOM 942 C CA . ALA A 1 126 ? 5.152 14.342 -1.752 1.00 88.44 126 ALA A CA 1
ATOM 943 C C . ALA A 1 126 ? 5.980 15.049 -2.839 1.00 88.44 126 ALA A C 1
ATOM 945 O O . ALA A 1 126 ? 7.036 14.548 -3.219 1.00 88.44 126 ALA A O 1
ATOM 946 N N . ILE A 1 127 ? 5.552 16.234 -3.290 1.00 89.31 127 ILE A N 1
ATOM 947 C CA . ILE A 1 127 ? 6.293 17.046 -4.269 1.00 89.31 127 ILE A CA 1
ATOM 948 C C . ILE A 1 127 ? 7.673 17.429 -3.723 1.00 89.31 127 ILE A C 1
ATOM 950 O O . ILE A 1 127 ? 8.661 17.292 -4.439 1.00 89.31 127 ILE A O 1
ATOM 954 N N . ALA A 1 128 ? 7.754 17.865 -2.463 1.00 88.69 128 ALA A N 1
ATOM 955 C CA . ALA A 1 128 ? 9.018 18.229 -1.826 1.00 88.69 128 ALA A CA 1
ATOM 956 C C . ALA A 1 128 ? 9.983 17.034 -1.716 1.00 88.69 128 ALA A C 1
ATOM 958 O O . ALA A 1 128 ? 11.160 17.152 -2.042 1.00 88.69 128 ALA A O 1
ATOM 959 N N . LEU A 1 129 ? 9.490 15.861 -1.309 1.00 85.31 129 LEU A N 1
ATOM 960 C CA . LEU A 1 129 ? 10.319 14.656 -1.193 1.00 85.31 129 LEU A CA 1
ATOM 961 C C . LEU A 1 129 ? 10.831 14.170 -2.554 1.00 85.31 129 LEU A C 1
ATOM 963 O O . LEU A 1 129 ? 11.973 13.726 -2.655 1.00 85.31 129 LEU A O 1
ATOM 967 N N . ILE A 1 130 ? 10.010 14.282 -3.601 1.00 83.56 130 ILE A N 1
ATOM 968 C CA . ILE A 1 130 ? 10.411 13.920 -4.965 1.00 83.56 130 ILE A CA 1
ATOM 969 C C . ILE A 1 130 ? 11.447 14.913 -5.511 1.00 83.56 130 ILE A C 1
ATOM 971 O O . ILE A 1 130 ? 12.395 14.487 -6.166 1.00 83.56 130 ILE A O 1
ATOM 975 N N . SER A 1 131 ? 11.304 16.214 -5.233 1.00 83.31 131 SER A N 1
ATOM 976 C CA . SER A 1 131 ? 12.176 17.258 -5.791 1.00 83.31 131 SER A CA 1
ATOM 977 C C . SER A 1 131 ? 13.543 17.385 -5.109 1.00 83.31 131 SER A C 1
ATOM 979 O O . SER A 1 131 ? 14.480 17.882 -5.728 1.00 83.31 131 SER A O 1
ATOM 981 N N . MET A 1 132 ? 13.684 16.943 -3.856 1.00 76.62 132 MET A N 1
ATOM 982 C CA . MET A 1 132 ? 14.916 17.116 -3.071 1.00 76.62 132 MET A CA 1
ATOM 983 C C . MET A 1 132 ? 16.029 16.094 -3.359 1.00 76.62 132 MET A C 1
ATOM 985 O O . MET A 1 132 ? 17.176 16.335 -2.986 1.00 76.62 132 MET A O 1
ATOM 989 N N . GLY A 1 133 ? 15.733 14.940 -3.961 1.00 61.25 133 GLY A N 1
ATOM 990 C CA . GLY A 1 133 ? 16.705 13.849 -4.096 1.00 61.25 133 GLY A CA 1
ATOM 991 C C . GLY A 1 133 ? 17.260 13.695 -5.509 1.00 61.25 133 GLY A C 1
ATOM 992 O O . GLY A 1 133 ? 16.499 13.738 -6.470 1.00 61.25 133 GLY A O 1
ATOM 993 N N . SER A 1 134 ? 18.539 13.323 -5.632 1.00 58.62 134 SER A N 1
ATOM 994 C CA . SER A 1 134 ? 19.188 12.806 -6.859 1.00 58.62 134 SER A CA 1
ATOM 995 C C . SER A 1 134 ? 18.595 11.478 -7.384 1.00 58.62 134 SER A C 1
ATOM 997 O O . SER A 1 134 ? 19.218 10.769 -8.166 1.00 58.62 134 SER A O 1
ATOM 999 N N . GLY A 1 135 ? 17.383 11.142 -6.942 1.00 61.00 135 GLY A N 1
ATOM 1000 C CA . GLY A 1 135 ? 16.655 9.917 -7.240 1.00 61.00 135 GLY A CA 1
ATOM 1001 C C . GLY A 1 135 ? 15.292 9.803 -6.546 1.00 61.00 135 GLY A C 1
ATOM 1002 O O . GLY A 1 135 ? 14.747 8.711 -6.600 1.00 61.00 135 GLY A O 1
ATOM 1003 N N . GLY A 1 136 ? 14.761 10.868 -5.900 1.00 68.94 136 GLY A N 1
ATOM 1004 C CA . GLY A 1 136 ? 13.425 11.025 -5.262 1.00 68.94 136 GLY A CA 1
ATOM 1005 C C . GLY A 1 136 ? 12.938 9.925 -4.294 1.00 68.94 136 GLY A C 1
ATOM 1006 O O . GLY A 1 136 ? 12.632 10.161 -3.128 1.00 68.94 136 GLY A O 1
ATOM 1007 N N . ILE A 1 137 ? 12.893 8.694 -4.780 1.00 75.94 137 ILE A N 1
ATOM 1008 C CA . ILE A 1 137 ? 12.542 7.444 -4.114 1.00 75.94 137 ILE A CA 1
ATOM 1009 C C . ILE A 1 137 ? 13.425 7.179 -2.890 1.00 75.94 137 ILE A C 1
ATOM 1011 O O . ILE A 1 137 ? 12.904 6.790 -1.848 1.00 75.94 137 ILE A O 1
ATOM 1015 N N . SER A 1 138 ? 14.738 7.403 -2.970 1.00 79.06 138 SER A N 1
ATOM 1016 C CA . SER A 1 138 ? 15.653 7.153 -1.842 1.00 79.06 138 SER A CA 1
ATOM 1017 C C . SER A 1 138 ? 15.382 8.084 -0.651 1.00 79.06 138 SER A C 1
ATOM 1019 O O . SER A 1 138 ? 15.395 7.649 0.506 1.00 79.06 138 SER A O 1
ATOM 1021 N N . ALA A 1 139 ? 15.063 9.353 -0.928 1.00 81.44 139 ALA A N 1
ATOM 1022 C CA . ALA A 1 139 ? 14.637 10.318 0.081 1.00 81.44 139 ALA A CA 1
ATOM 1023 C C . ALA A 1 139 ? 13.290 9.911 0.698 1.00 81.44 139 ALA A C 1
ATOM 1025 O O . ALA A 1 139 ? 13.146 9.916 1.921 1.00 81.44 139 ALA A O 1
ATOM 1026 N N . LEU A 1 140 ? 12.334 9.477 -0.132 1.00 84.38 140 LEU A N 1
ATOM 1027 C CA . LEU A 1 140 ? 11.038 8.974 0.325 1.00 84.38 140 LEU A CA 1
ATOM 1028 C C . LEU A 1 140 ? 11.180 7.732 1.225 1.00 84.38 140 LEU A C 1
ATOM 1030 O O . LEU A 1 140 ? 10.558 7.672 2.284 1.00 84.38 140 LEU A O 1
ATOM 1034 N N . GLN A 1 141 ? 12.024 6.766 0.851 1.00 84.38 141 GLN A N 1
ATOM 1035 C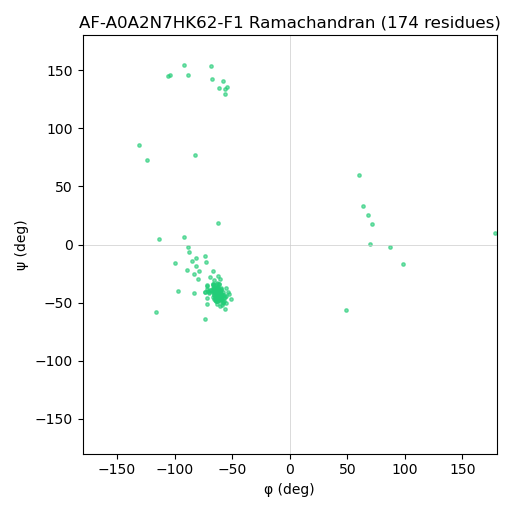 CA . GLN A 1 141 ? 12.293 5.563 1.649 1.00 84.38 141 GLN A CA 1
ATOM 1036 C C . GLN A 1 141 ? 12.902 5.914 3.010 1.00 84.38 141 GLN A C 1
ATOM 1038 O O . GLN A 1 141 ? 12.428 5.438 4.042 1.00 84.38 141 GLN A O 1
ATOM 1043 N N . SER A 1 142 ? 13.909 6.791 3.020 1.00 86.38 142 SER A N 1
ATOM 1044 C CA . SER A 1 142 ? 14.561 7.239 4.256 1.00 86.38 142 SER A CA 1
ATOM 1045 C C . SER A 1 142 ? 13.575 7.959 5.175 1.00 86.38 142 SER A C 1
ATOM 1047 O O . SER A 1 142 ? 13.512 7.675 6.371 1.00 86.38 142 SER A O 1
ATOM 1049 N N . PHE A 1 143 ? 12.750 8.846 4.612 1.00 87.81 143 PHE A N 1
ATOM 1050 C CA . PHE A 1 143 ? 11.717 9.564 5.352 1.00 87.81 143 PHE A CA 1
ATOM 1051 C C . PHE A 1 143 ? 10.694 8.614 5.991 1.00 87.81 143 PHE A C 1
ATOM 1053 O O . PHE A 1 143 ? 10.361 8.772 7.168 1.00 87.81 143 PHE A O 1
ATOM 1060 N N . ILE A 1 144 ? 10.230 7.596 5.257 1.00 89.44 144 ILE A N 1
ATOM 1061 C CA . ILE A 1 144 ? 9.299 6.588 5.786 1.00 89.44 144 ILE A CA 1
ATOM 1062 C C . ILE A 1 144 ? 9.925 5.838 6.965 1.00 89.44 144 ILE A C 1
ATOM 1064 O O . ILE A 1 144 ? 9.266 5.673 7.986 1.00 89.44 144 ILE A O 1
ATOM 1068 N N . VAL A 1 145 ? 11.191 5.423 6.874 1.00 89.75 145 VAL A N 1
ATOM 1069 C CA . VAL A 1 145 ? 11.861 4.710 7.976 1.00 89.75 145 VAL A CA 1
ATOM 1070 C C . VAL A 1 145 ? 11.997 5.606 9.210 1.00 89.75 145 VAL A C 1
ATOM 1072 O O . VAL A 1 145 ? 11.606 5.203 10.305 1.00 89.75 145 VAL A O 1
ATOM 1075 N N . ILE A 1 146 ? 12.481 6.840 9.036 1.00 91.50 146 ILE A N 1
ATOM 1076 C CA . ILE A 1 146 ? 12.684 7.797 10.136 1.00 91.50 146 ILE A CA 1
ATOM 1077 C C . ILE A 1 146 ? 11.363 8.111 10.850 1.00 91.50 146 ILE A C 1
ATOM 1079 O O . ILE A 1 146 ? 11.327 8.196 12.075 1.00 91.50 146 ILE A O 1
ATOM 1083 N N . THR A 1 147 ? 10.268 8.256 10.102 1.00 89.25 147 THR A N 1
ATOM 1084 C CA . THR A 1 147 ? 8.943 8.548 10.671 1.00 89.25 147 THR A CA 1
ATOM 1085 C C . THR A 1 147 ? 8.244 7.312 11.242 1.00 89.25 147 THR A C 1
ATOM 1087 O O . THR A 1 147 ? 7.500 7.432 12.215 1.00 89.25 147 THR A O 1
ATOM 1090 N N . ALA A 1 148 ? 8.497 6.113 10.709 1.00 90.00 148 ALA A N 1
ATOM 1091 C CA . ALA A 1 148 ? 7.873 4.876 11.179 1.00 90.00 148 ALA A CA 1
ATOM 1092 C C . ALA A 1 148 ? 8.399 4.412 12.544 1.00 90.00 148 ALA A C 1
ATOM 1094 O O . ALA A 1 148 ? 7.626 3.882 13.344 1.00 90.00 148 ALA A O 1
ATOM 1095 N N . VAL A 1 149 ? 9.686 4.616 12.841 1.00 93.00 149 VAL A N 1
ATOM 1096 C CA . VAL A 1 149 ? 10.298 4.212 14.122 1.00 93.00 149 VAL A CA 1
ATOM 1097 C C . VAL A 1 149 ? 9.577 4.806 15.346 1.00 93.00 149 VAL A C 1
ATOM 1099 O O . VAL A 1 149 ? 9.119 4.026 16.184 1.00 93.00 149 VAL A O 1
ATOM 1102 N N . PRO A 1 150 ? 9.393 6.137 15.480 1.00 92.94 150 PRO A N 1
ATOM 1103 C CA . PRO A 1 150 ? 8.696 6.712 16.633 1.00 92.94 150 PRO A CA 1
ATOM 1104 C C . PRO A 1 150 ? 7.229 6.271 16.702 1.00 92.94 150 PRO A C 1
ATOM 1106 O O . PRO A 1 150 ? 6.726 5.951 17.778 1.00 92.94 150 PRO A O 1
ATOM 1109 N N . VAL A 1 151 ? 6.549 6.181 15.554 1.00 90.31 151 VAL A N 1
ATOM 1110 C CA . VAL A 1 151 ? 5.157 5.710 15.483 1.00 90.31 151 VAL A CA 1
ATOM 1111 C C . VAL A 1 151 ? 5.035 4.255 15.946 1.00 90.31 151 VAL A C 1
ATOM 1113 O O . VAL A 1 151 ? 4.057 3.898 16.598 1.00 90.31 151 VAL A O 1
ATOM 1116 N N . SER A 1 152 ? 6.040 3.419 15.682 1.00 90.75 152 SER A N 1
ATOM 1117 C CA . SER A 1 152 ? 6.048 2.018 16.112 1.00 90.75 152 SER A CA 1
ATOM 1118 C C . SER A 1 152 ? 5.998 1.893 17.635 1.00 90.75 152 SER A C 1
ATOM 1120 O O . SER A 1 152 ? 5.241 1.069 18.143 1.00 90.75 152 SER A O 1
ATOM 1122 N N . PHE A 1 153 ? 6.707 2.757 18.374 1.00 92.38 153 PHE A N 1
ATOM 1123 C CA . PHE A 1 153 ? 6.632 2.786 19.840 1.00 92.38 153 PHE A CA 1
ATOM 1124 C C . PHE A 1 153 ? 5.232 3.145 20.350 1.00 92.38 153 PHE A C 1
ATOM 1126 O O . PHE A 1 153 ? 4.763 2.549 21.318 1.00 92.38 153 PHE A O 1
ATOM 1133 N N . ILE A 1 154 ? 4.534 4.060 19.669 1.00 90.88 154 ILE A N 1
ATOM 1134 C CA . ILE A 1 154 ? 3.150 4.438 20.001 1.00 90.88 154 ILE A CA 1
ATOM 1135 C C . ILE A 1 154 ? 2.188 3.257 19.782 1.00 90.88 154 ILE A C 1
ATOM 1137 O O . ILE A 1 154 ? 1.197 3.128 20.498 1.00 90.88 154 ILE A O 1
ATOM 1141 N N . LEU A 1 155 ? 2.476 2.373 18.822 1.00 90.38 155 LEU A N 1
ATOM 1142 C CA . LEU A 1 155 ? 1.637 1.216 18.493 1.00 90.38 155 LEU A CA 1
ATOM 1143 C C . LEU A 1 155 ? 1.895 -0.022 19.371 1.00 90.38 155 LEU A C 1
ATOM 1145 O O . LEU A 1 155 ? 1.056 -0.925 19.390 1.00 90.38 155 LEU A O 1
ATOM 1149 N N . LEU A 1 156 ? 3.000 -0.081 20.126 1.00 91.50 156 LEU A N 1
ATOM 1150 C CA . LEU A 1 156 ? 3.331 -1.236 20.977 1.00 91.50 156 LEU A CA 1
ATOM 1151 C C . LEU A 1 156 ? 2.228 -1.604 21.990 1.00 91.50 156 LEU A C 1
ATOM 1153 O O . LEU A 1 156 ? 1.892 -2.789 22.078 1.00 91.50 156 LEU A O 1
ATOM 1157 N N . PRO A 1 157 ? 1.597 -0.658 22.718 1.00 92.56 157 PRO A N 1
ATOM 1158 C CA . PRO A 1 157 ? 0.512 -0.996 23.639 1.00 92.56 157 PRO A CA 1
ATOM 1159 C C . PRO A 1 157 ? -0.685 -1.634 22.926 1.00 92.56 157 PRO A C 1
ATOM 1161 O O . PRO A 1 157 ? -1.332 -2.530 23.471 1.00 92.56 157 PRO A O 1
ATOM 1164 N N . CYS A 1 158 ? -0.969 -1.221 21.685 1.00 90.31 158 CYS A N 1
ATOM 1165 C CA . CYS A 1 158 ? -2.056 -1.795 20.899 1.00 90.31 158 CYS A CA 1
ATOM 1166 C C . CYS A 1 158 ? -1.823 -3.284 20.619 1.00 90.31 158 CYS A C 1
ATOM 1168 O O . CYS A 1 158 ? -2.782 -4.049 20.670 1.00 90.31 158 CYS A O 1
ATOM 1170 N N . LEU A 1 159 ? -0.577 -3.716 20.393 1.00 89.31 159 LEU A N 1
ATOM 1171 C CA . LEU A 1 159 ? -0.252 -5.134 20.190 1.00 89.31 159 LEU A CA 1
ATOM 1172 C C . LEU A 1 159 ? -0.538 -5.977 21.437 1.00 89.31 159 LEU A C 1
ATOM 1174 O O . LEU A 1 159 ? -1.048 -7.088 21.320 1.00 89.31 159 LEU A O 1
ATOM 1178 N N . TRP A 1 160 ? -0.262 -5.440 22.628 1.00 91.06 160 TRP A N 1
ATOM 1179 C CA . TRP A 1 160 ? -0.509 -6.143 23.887 1.00 91.06 160 TRP A CA 1
ATOM 1180 C C . TRP A 1 160 ? -1.999 -6.206 24.246 1.00 91.06 160 TRP A C 1
ATOM 1182 O O . TRP A 1 160 ? -2.503 -7.228 24.712 1.00 91.06 160 TRP A O 1
ATOM 1192 N N . HIS A 1 161 ? -2.733 -5.113 24.023 1.00 93.00 161 HIS A N 1
ATOM 1193 C CA . HIS A 1 161 ? -4.147 -5.027 24.389 1.00 93.00 161 HIS A CA 1
ATOM 1194 C C . HIS A 1 161 ? -5.095 -5.634 23.346 1.00 93.00 161 HIS A C 1
ATOM 1196 O O . HIS A 1 161 ? -6.187 -6.075 23.715 1.00 93.00 161 HIS A O 1
ATOM 1202 N N . ALA A 1 162 ? -4.700 -5.706 22.071 1.00 90.94 162 ALA A N 1
ATOM 1203 C CA . ALA A 1 162 ? -5.564 -6.189 20.994 1.00 90.94 162 ALA A CA 1
ATOM 1204 C C . ALA A 1 162 ? -6.125 -7.608 21.220 1.00 90.94 162 ALA A C 1
ATOM 1206 O O . ALA A 1 162 ? -7.337 -7.762 21.064 1.00 90.94 162 ALA A O 1
ATOM 1207 N N . PRO A 1 163 ? -5.351 -8.630 21.646 1.00 90.62 163 PRO A N 1
ATOM 1208 C CA . PRO A 1 163 ? -5.897 -9.971 21.884 1.00 90.62 163 PRO A CA 1
ATOM 1209 C C . PRO A 1 163 ? -6.959 -9.993 22.989 1.00 90.62 163 PRO A C 1
ATOM 1211 O O . PRO A 1 163 ? -7.988 -10.663 22.864 1.00 90.62 163 PRO A O 1
ATOM 1214 N N . LYS A 1 164 ? -6.741 -9.216 24.059 1.00 92.00 164 LYS A N 1
ATOM 1215 C CA . LYS A 1 164 ? -7.691 -9.092 25.171 1.00 92.00 164 LYS A CA 1
ATOM 1216 C C . LYS A 1 164 ? -9.000 -8.455 24.700 1.00 92.00 164 LYS A C 1
ATOM 1218 O O . LYS A 1 164 ? -10.068 -8.993 24.979 1.00 92.00 164 LYS A O 1
ATOM 1223 N N . ILE A 1 165 ? -8.909 -7.356 23.949 1.00 91.75 165 ILE A N 1
ATOM 1224 C CA . ILE A 1 165 ? -10.073 -6.650 23.392 1.00 91.75 165 ILE A CA 1
ATOM 1225 C C . ILE A 1 165 ? -10.813 -7.542 22.389 1.00 91.75 165 ILE A C 1
ATOM 1227 O O . ILE A 1 165 ? -12.030 -7.665 22.463 1.00 91.75 165 ILE A O 1
ATOM 1231 N N . ALA A 1 166 ? -10.095 -8.234 21.503 1.00 90.75 166 ALA A N 1
ATOM 1232 C CA . ALA A 1 166 ? -10.695 -9.144 20.531 1.00 90.75 166 ALA A CA 1
ATOM 1233 C C . ALA A 1 166 ? -11.454 -10.297 21.209 1.00 90.75 166 ALA A C 1
ATOM 1235 O O . ALA A 1 166 ? -12.553 -10.647 20.782 1.00 90.75 166 ALA A O 1
ATOM 1236 N N . THR A 1 167 ? -10.906 -10.848 22.297 1.00 90.38 167 THR A N 1
ATOM 1237 C CA . THR A 1 167 ? -11.570 -11.900 23.086 1.00 90.38 167 THR A CA 1
ATOM 1238 C C . THR A 1 167 ? -12.828 -11.370 23.771 1.00 90.38 167 THR A C 1
ATOM 1240 O O . THR A 1 167 ? -13.851 -12.051 23.795 1.00 90.38 167 THR A O 1
ATOM 1243 N N . GLN A 1 168 ? -12.781 -10.149 24.307 1.00 91.94 168 GLN A N 1
ATOM 1244 C CA . GLN A 1 168 ? -13.951 -9.504 24.896 1.00 91.94 168 GLN A CA 1
ATOM 1245 C C . GLN A 1 168 ? -15.053 -9.279 23.849 1.00 91.94 168 GLN A C 1
ATOM 1247 O O . GLN A 1 168 ? -16.189 -9.687 24.072 1.00 91.94 168 GLN A O 1
ATOM 1252 N N . MET A 1 169 ? -14.706 -8.741 22.676 1.00 89.94 169 MET A N 1
ATOM 1253 C CA . MET A 1 169 ? -15.648 -8.565 21.565 1.00 89.94 169 MET A CA 1
ATOM 1254 C C . MET A 1 169 ? -16.243 -9.898 21.097 1.00 89.94 169 MET A C 1
ATOM 1256 O O . MET A 1 169 ? -17.418 -9.963 20.754 1.00 89.94 169 MET A O 1
ATOM 1260 N N . ALA A 1 170 ? -15.453 -10.975 21.089 1.00 91.25 170 ALA A N 1
ATOM 1261 C CA . ALA A 1 170 ? -15.938 -12.301 20.721 1.00 91.25 170 ALA A CA 1
ATOM 1262 C C . ALA A 1 170 ? -16.976 -12.839 21.725 1.00 91.25 170 ALA A C 1
ATOM 1264 O O . ALA A 1 170 ? -17.980 -13.418 21.311 1.00 91.25 170 ALA A O 1
ATOM 1265 N N . LYS A 1 171 ? -16.773 -12.594 23.027 1.00 91.50 171 LYS A N 1
ATOM 1266 C CA . LYS A 1 171 ? -17.748 -12.932 24.078 1.00 91.50 171 LYS A CA 1
ATOM 1267 C C . LYS A 1 171 ? -19.026 -12.105 23.958 1.00 91.50 171 LYS A C 1
ATOM 1269 O O . LYS A 1 171 ? -20.113 -12.666 24.005 1.00 91.50 171 LYS A O 1
ATOM 1274 N N . GLU A 1 172 ? -18.904 -10.795 23.744 1.00 91.94 172 GLU A N 1
ATOM 1275 C CA . GLU A 1 172 ? -20.047 -9.890 23.530 1.00 91.94 172 GLU A CA 1
ATOM 1276 C C . GLU A 1 172 ? -20.876 -10.281 22.294 1.00 91.94 172 GLU A C 1
ATOM 1278 O O . GLU A 1 172 ? -22.086 -10.078 22.261 1.00 91.94 172 GLU A O 1
ATOM 1283 N N . GLN A 1 173 ? -20.234 -10.882 21.290 1.00 90.44 173 GLN A N 1
ATOM 1284 C CA . GLN A 1 173 ? -20.871 -11.379 20.069 1.00 90.44 173 GLN A CA 1
ATOM 1285 C C . GLN A 1 173 ? -21.380 -12.830 20.175 1.00 90.44 173 GLN A C 1
ATOM 1287 O O . GLN A 1 173 ? -21.947 -13.330 19.206 1.00 90.44 173 GLN A O 1
ATOM 1292 N N . GLY A 1 174 ? -21.173 -13.519 21.305 1.00 88.81 174 GLY A N 1
ATOM 1293 C CA . GLY A 1 174 ? -21.626 -14.901 21.517 1.00 88.81 174 GLY A CA 1
ATOM 1294 C C . GLY A 1 174 ? -20.917 -15.956 20.656 1.00 88.81 174 GLY A C 1
ATOM 1295 O O . GLY A 1 174 ? -21.498 -16.994 20.354 1.00 88.81 174 GLY A O 1
ATOM 1296 N N . ILE A 1 175 ? -19.682 -15.689 20.218 1.00 86.88 175 ILE A N 1
ATOM 1297 C CA . ILE A 1 175 ? -18.903 -16.564 19.315 1.00 86.88 175 ILE A CA 1
ATOM 1298 C C . ILE A 1 175 ? -17.658 -17.185 19.973 1.00 86.88 175 ILE A C 1
ATOM 1300 O O . ILE A 1 175 ? -16.857 -17.819 19.270 1.00 86.88 175 ILE A O 1
ATOM 1304 N N . ALA A 1 176 ? -17.476 -16.963 21.278 1.00 72.81 176 ALA A N 1
ATOM 1305 C CA . ALA A 1 176 ? -16.377 -17.457 22.109 1.00 72.81 176 ALA A CA 1
ATOM 1306 C C . ALA A 1 176 ? -16.898 -18.143 23.372 1.00 72.81 176 ALA A C 1
ATOM 1308 O O . ALA A 1 176 ? -17.949 -17.694 23.882 1.00 72.81 176 ALA A O 1
#